Protein AF-A0A2X3IET8-F1 (afdb_monomer_lite)

Radius of gyration: 27.64 Å; chains: 1; bounding box: 83×31×66 Å

InterPro domains:
  IPR013216 Methyltransferase type 11 [PF08241] (2-68)
  IPR029063 S-adenosyl-L-methionine-dependent methyltransferase superfamily [G3DSA:3.40.50.150] (1-79)
  IPR029063 S-adenosyl-L-methionine-dependent methyltransferase superfamily [SSF53335] (2-70)

Sequence (98 aa):
MLEIAAGSFRDIVQLTKRGVEGHGIDFSPESVGMAKKLYPSLQDRFSVMNAFNLEYPDKHFDLTYHNGFWVLFFRRRHSEDGSGTGQNHSRQNDSHGT

pLDDT: mean 83.86, std 20.78, range [38.03, 98.75]

Organism: NCBI:txid158822

Structure (mmCIF, N/CA/C/O backbone):
data_AF-A0A2X3IET8-F1
#
_entry.id   AF-A0A2X3IET8-F1
#
loop_
_atom_site.group_PDB
_atom_site.id
_atom_site.type_symbol
_atom_site.label_atom_id
_atom_site.label_alt_id
_atom_site.label_comp_id
_atom_site.label_asym_id
_atom_site.label_entity_id
_atom_site.label_seq_id
_atom_site.pdbx_PDB_ins_code
_atom_site.Cartn_x
_atom_site.Cartn_y
_atom_site.Cartn_z
_atom_site.occupancy
_atom_site.B_iso_or_equiv
_atom_site.auth_seq_id
_atom_site.auth_comp_id
_atom_site.auth_asym_id
_atom_site.auth_atom_id
_atom_site.pdbx_PDB_model_num
ATOM 1 N N . MET A 1 1 ? -9.703 -4.215 -3.239 1.00 94.81 1 MET A N 1
ATOM 2 C CA . MET A 1 1 ? -8.759 -3.735 -4.285 1.00 94.81 1 MET A CA 1
ATOM 3 C C . MET A 1 1 ? -7.374 -3.526 -3.689 1.00 94.81 1 MET A C 1
ATOM 5 O O . MET A 1 1 ? -7.289 -3.073 -2.552 1.00 94.81 1 MET A O 1
ATOM 9 N N . LEU A 1 2 ? -6.320 -3.798 -4.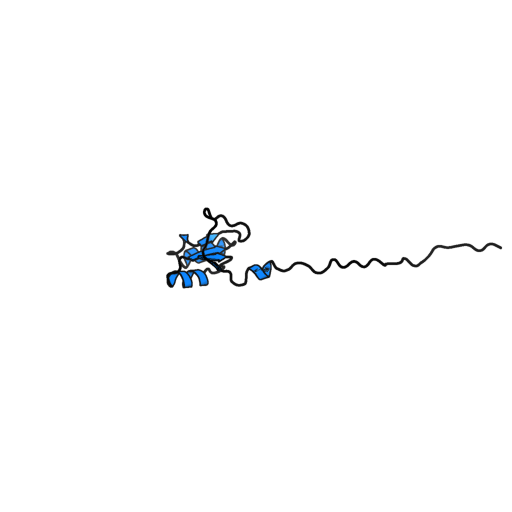462 1.00 97.06 2 LEU A N 1
ATOM 10 C CA . LEU A 1 2 ? -4.924 -3.538 -4.094 1.00 97.06 2 LEU A CA 1
ATOM 11 C C . LEU A 1 2 ? -4.270 -2.503 -5.028 1.00 97.06 2 LEU A C 1
ATOM 13 O O . LEU A 1 2 ? -4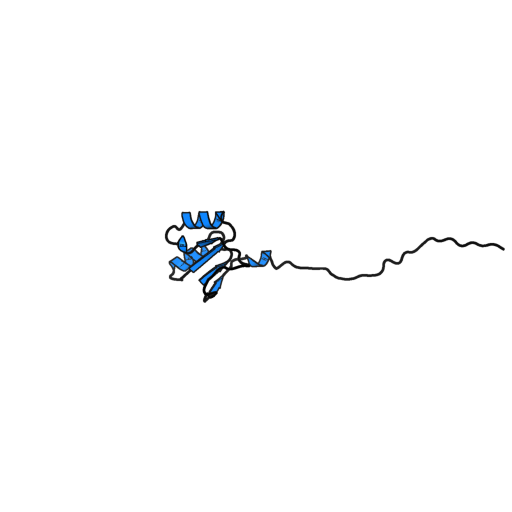.197 -2.731 -6.232 1.00 97.06 2 LEU A O 1
ATOM 17 N N . GLU A 1 3 ? -3.745 -1.405 -4.481 1.00 97.94 3 GLU A N 1
ATOM 18 C CA . GLU A 1 3 ? -2.798 -0.520 -5.174 1.00 97.94 3 GLU A CA 1
ATOM 19 C C . GLU A 1 3 ? -1.358 -1.004 -4.937 1.00 97.94 3 GLU A C 1
ATOM 21 O O . GLU A 1 3 ? -0.877 -1.043 -3.802 1.00 97.94 3 GLU A O 1
ATOM 26 N N . ILE A 1 4 ? -0.671 -1.372 -6.016 1.00 98.00 4 ILE A N 1
ATOM 27 C CA . ILE A 1 4 ? 0.715 -1.840 -6.037 1.00 98.00 4 ILE A CA 1
ATOM 28 C C . ILE A 1 4 ? 1.645 -0.652 -6.293 1.00 98.00 4 ILE A C 1
ATOM 30 O O . ILE A 1 4 ? 1.446 0.086 -7.260 1.00 98.00 4 ILE A O 1
ATOM 34 N N . ALA A 1 5 ? 2.691 -0.529 -5.468 1.00 97.75 5 ALA A N 1
ATOM 35 C CA . ALA A 1 5 ? 3.663 0.567 -5.507 1.00 97.75 5 ALA A CA 1
ATOM 36 C C . ALA A 1 5 ? 2.981 1.942 -5.411 1.00 97.75 5 ALA A C 1
ATOM 38 O O . ALA A 1 5 ? 3.098 2.796 -6.290 1.00 97.75 5 ALA A O 1
ATOM 39 N N . ALA A 1 6 ? 2.222 2.112 -4.328 1.00 98.00 6 ALA A N 1
ATOM 40 C CA . ALA A 1 6 ? 1.319 3.232 -4.100 1.00 98.00 6 ALA A CA 1
ATOM 41 C C . ALA A 1 6 ? 2.032 4.580 -3.887 1.00 98.00 6 ALA A C 1
ATOM 43 O O . ALA A 1 6 ? 1.394 5.635 -3.971 1.00 98.00 6 ALA A O 1
ATOM 44 N N . GLY A 1 7 ? 3.333 4.581 -3.574 1.00 97.50 7 GLY A N 1
ATOM 45 C CA . GLY A 1 7 ? 4.127 5.777 -3.313 1.00 97.50 7 GLY A CA 1
ATOM 46 C C . GLY A 1 7 ? 3.521 6.648 -2.211 1.00 97.50 7 GLY A C 1
ATOM 47 O O . GLY A 1 7 ? 3.735 6.418 -1.028 1.00 97.50 7 GLY A O 1
ATOM 48 N N . SER A 1 8 ? 2.747 7.664 -2.601 1.00 97.12 8 SER A N 1
ATOM 49 C CA . SER A 1 8 ? 2.060 8.582 -1.677 1.00 97.12 8 SER A CA 1
ATOM 50 C C . SER A 1 8 ? 0.761 8.040 -1.068 1.00 97.12 8 SER A C 1
ATOM 52 O O . SER A 1 8 ? 0.214 8.682 -0.172 1.00 97.12 8 SER A O 1
ATOM 54 N N . PHE A 1 9 ? 0.234 6.912 -1.562 1.00 98.31 9 PHE A N 1
ATOM 55 C CA . PHE A 1 9 ? -1.056 6.324 -1.155 1.00 98.31 9 PHE A CA 1
ATOM 56 C C . PHE A 1 9 ? -2.280 7.206 -1.440 1.00 98.31 9 PHE A C 1
ATOM 58 O O . PHE A 1 9 ? -3.398 6.899 -1.023 1.00 98.31 9 PHE A O 1
ATOM 65 N N . ARG A 1 10 ? -2.104 8.315 -2.165 1.00 97.75 10 ARG A N 1
ATOM 66 C CA . ARG A 1 10 ? -3.180 9.266 -2.447 1.00 97.75 10 ARG A CA 1
ATOM 67 C C . ARG A 1 10 ? -4.331 8.612 -3.208 1.00 97.75 10 ARG A C 1
ATOM 69 O O . ARG A 1 10 ? -5.485 8.859 -2.862 1.00 97.75 10 ARG A O 1
ATOM 76 N N . ASP A 1 11 ? -4.035 7.814 -4.230 1.00 97.44 11 ASP A N 1
ATOM 77 C CA . ASP A 1 11 ? -5.056 7.267 -5.123 1.00 97.44 11 ASP A CA 1
ATOM 78 C C . ASP A 1 11 ? -5.923 6.232 -4.374 1.00 97.44 11 ASP A C 1
ATOM 80 O O . ASP A 1 11 ? -7.149 6.397 -4.329 1.00 97.44 11 ASP A O 1
ATOM 84 N N . ILE A 1 12 ? -5.327 5.263 -3.657 1.00 97.81 12 ILE A N 1
ATOM 85 C CA . ILE A 1 12 ? -6.099 4.321 -2.826 1.00 97.81 12 ILE A CA 1
ATOM 86 C C . ILE A 1 12 ? -6.875 5.005 -1.694 1.00 97.81 12 ILE A C 1
ATOM 88 O O . ILE A 1 12 ? -7.996 4.596 -1.383 1.00 97.81 12 ILE A O 1
ATOM 92 N N . VAL A 1 13 ? -6.349 6.082 -1.101 1.00 98.00 13 VAL A N 1
ATOM 93 C CA . VAL A 1 13 ? -7.069 6.862 -0.079 1.00 98.00 13 VAL A CA 1
ATOM 94 C C . VAL A 1 13 ? -8.317 7.514 -0.664 1.00 98.00 13 VAL A C 1
ATOM 96 O O . VAL A 1 13 ? -9.380 7.467 -0.042 1.00 98.00 13 VAL A O 1
ATOM 99 N N . GLN A 1 14 ? -8.220 8.116 -1.852 1.00 97.69 14 GLN A N 1
ATOM 100 C CA . GLN A 1 14 ? -9.373 8.736 -2.510 1.00 97.69 14 GLN A CA 1
ATOM 101 C C . GLN A 1 14 ? -10.432 7.701 -2.894 1.00 97.69 14 GLN A C 1
ATOM 103 O O . GLN A 1 14 ? -11.623 7.961 -2.726 1.00 97.69 14 GLN A O 1
ATOM 108 N N . LEU A 1 15 ? -10.016 6.522 -3.358 1.00 96.62 15 LEU A N 1
ATOM 109 C CA . LEU A 1 15 ? -10.930 5.415 -3.644 1.00 96.62 15 LEU A CA 1
ATOM 110 C C . LEU A 1 15 ? -11.608 4.902 -2.369 1.00 96.62 15 LEU A C 1
ATOM 112 O O . LEU A 1 15 ? -12.828 4.742 -2.341 1.00 96.62 15 LEU A O 1
ATOM 116 N N . THR A 1 16 ? -10.847 4.738 -1.287 1.00 96.81 16 THR A N 1
ATOM 117 C CA . THR A 1 16 ? -11.385 4.267 -0.004 1.00 96.81 16 THR A CA 1
ATOM 118 C C . THR A 1 16 ? -12.409 5.241 0.574 1.00 96.81 16 THR A C 1
ATOM 120 O O . THR A 1 16 ? -13.483 4.836 1.012 1.00 96.81 16 THR A O 1
ATOM 123 N N . LYS A 1 17 ? -12.149 6.551 0.477 1.00 96.00 17 LYS A N 1
ATOM 124 C CA . LYS A 1 17 ? -13.110 7.600 0.866 1.00 96.00 17 LYS A CA 1
ATOM 125 C C . LYS A 1 17 ? -14.413 7.580 0.057 1.00 96.00 17 LYS A C 1
ATOM 127 O O . LYS A 1 17 ? -15.398 8.161 0.499 1.00 96.00 17 LYS A O 1
ATOM 132 N N . ARG A 1 18 ? -14.425 6.933 -1.110 1.00 97.06 18 ARG A N 1
ATOM 133 C CA . ARG A 1 18 ? -15.602 6.768 -1.979 1.00 97.06 18 ARG A CA 1
ATOM 134 C C . ARG A 1 18 ? -16.287 5.407 -1.805 1.00 97.06 18 ARG A C 1
ATOM 136 O O . ARG A 1 18 ? -17.155 5.071 -2.601 1.00 97.06 18 ARG A O 1
ATOM 143 N N . GLY A 1 19 ? -15.918 4.646 -0.774 1.00 97.06 19 GLY A N 1
ATOM 144 C CA . GLY A 1 19 ? -16.568 3.384 -0.412 1.00 97.06 19 GLY A CA 1
ATOM 145 C C . GLY A 1 19 ? -15.911 2.129 -0.987 1.00 97.06 19 GLY A C 1
ATOM 146 O O . GLY A 1 19 ? -16.452 1.043 -0.817 1.00 97.06 19 GLY A O 1
ATOM 147 N N . VAL A 1 20 ? -14.753 2.244 -1.645 1.00 96.56 20 VAL A N 1
ATOM 148 C CA . VAL A 1 20 ? -13.989 1.069 -2.089 1.00 96.56 20 VAL A CA 1
ATOM 149 C C . VAL A 1 20 ? -13.235 0.468 -0.905 1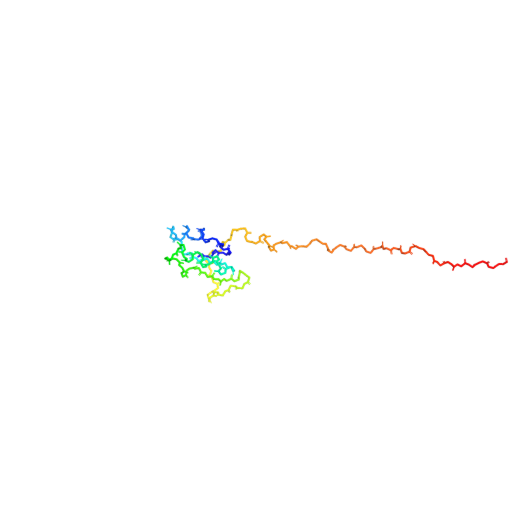.00 96.56 20 VAL A C 1
ATOM 151 O O . VAL A 1 20 ? -12.535 1.176 -0.185 1.00 96.56 20 VAL A O 1
ATOM 154 N N . GLU A 1 21 ? -13.287 -0.850 -0.730 1.00 95.50 21 GLU A N 1
ATOM 155 C CA . GLU A 1 21 ? -12.374 -1.530 0.188 1.00 95.50 21 GLU A CA 1
ATOM 156 C C . GLU A 1 21 ? -10.964 -1.596 -0.425 1.00 95.50 21 GLU A C 1
ATOM 158 O O . GLU A 1 21 ? -10.643 -2.457 -1.252 1.00 95.50 21 GLU A O 1
ATOM 163 N N . GLY A 1 22 ? -10.141 -0.606 -0.077 1.00 95.44 22 GLY A N 1
ATOM 164 C CA . GLY A 1 22 ? -8.808 -0.408 -0.633 1.00 95.44 22 GLY A CA 1
ATOM 165 C C . GLY A 1 22 ? -7.681 -0.802 0.317 1.00 95.44 22 GLY A C 1
ATOM 166 O O . GLY A 1 22 ? -7.735 -0.509 1.512 1.00 95.44 22 GLY A O 1
ATOM 167 N N . HIS A 1 23 ? -6.645 -1.423 -0.243 1.00 96.62 23 HIS A N 1
ATOM 168 C CA . HIS A 1 23 ? -5.346 -1.663 0.384 1.00 96.62 23 HIS A CA 1
ATOM 169 C C . HIS A 1 23 ? -4.246 -1.101 -0.513 1.00 96.62 23 HIS A C 1
ATOM 171 O O . HIS A 1 23 ? -4.370 -1.133 -1.737 1.00 96.62 23 HIS A O 1
ATOM 177 N N . GLY A 1 24 ? -3.181 -0.581 0.088 1.00 97.56 24 GLY A N 1
ATOM 178 C CA . GLY A 1 24 ? -2.025 -0.063 -0.635 1.00 97.56 24 GLY A CA 1
ATOM 179 C C . GLY A 1 24 ? -0.741 -0.704 -0.138 1.00 97.56 24 GLY A C 1
ATOM 180 O O . GLY A 1 24 ? -0.580 -0.931 1.066 1.00 97.56 24 GLY A O 1
ATOM 181 N N . ILE A 1 25 ? 0.189 -0.947 -1.054 1.00 98.38 25 ILE A N 1
ATOM 182 C CA . ILE A 1 25 ? 1.536 -1.394 -0.711 1.00 98.38 25 ILE A CA 1
ATOM 183 C C . ILE A 1 25 ? 2.596 -0.546 -1.384 1.00 98.38 25 ILE A C 1
ATOM 185 O O . ILE A 1 25 ? 2.429 -0.090 -2.514 1.00 98.38 25 ILE A O 1
ATOM 189 N N . ASP A 1 26 ? 3.725 -0.401 -0.707 1.00 98.44 26 ASP A N 1
ATOM 190 C CA . ASP A 1 26 ? 4.941 0.137 -1.299 1.00 98.44 26 ASP A CA 1
ATOM 191 C C . ASP A 1 26 ? 6.158 -0.599 -0.733 1.00 98.44 26 ASP A C 1
ATOM 193 O O . ASP A 1 26 ? 6.120 -1.095 0.393 1.00 98.44 26 ASP A O 1
ATOM 197 N N . PHE A 1 27 ? 7.240 -0.686 -1.506 1.00 97.94 27 PHE A N 1
ATOM 198 C CA . PHE A 1 27 ? 8.479 -1.288 -1.017 1.00 97.94 27 PHE A CA 1
ATOM 199 C C . PHE A 1 27 ? 9.198 -0.370 -0.017 1.00 97.94 27 PHE A C 1
ATOM 201 O O . PHE A 1 27 ? 9.943 -0.858 0.827 1.00 97.94 27 PHE A O 1
ATOM 208 N N . SER A 1 28 ? 8.977 0.949 -0.089 1.00 98.25 28 SER A N 1
ATOM 209 C CA . SER A 1 28 ? 9.607 1.945 0.778 1.00 98.25 28 SER A CA 1
ATOM 210 C C . SER A 1 28 ? 8.927 2.020 2.155 1.00 98.25 28 SER A C 1
ATOM 212 O O . SER A 1 28 ? 7.783 2.485 2.258 1.00 98.25 28 SER A O 1
ATOM 214 N N . PRO A 1 29 ? 9.628 1.660 3.253 1.00 98.50 29 PRO A N 1
ATOM 215 C CA . PRO A 1 29 ? 9.116 1.855 4.609 1.00 98.50 29 PRO A CA 1
ATOM 216 C C . PRO A 1 29 ? 8.854 3.324 4.939 1.00 98.50 29 PRO A C 1
ATOM 218 O O . PRO A 1 29 ? 7.948 3.632 5.710 1.00 98.50 29 PRO A O 1
ATOM 221 N N . GLU A 1 30 ? 9.625 4.232 4.340 1.00 98.50 30 GLU A N 1
ATOM 222 C CA . GLU A 1 30 ? 9.462 5.673 4.508 1.00 98.50 30 GLU A CA 1
ATOM 223 C C . GLU A 1 30 ? 8.130 6.147 3.918 1.00 98.50 30 GLU A C 1
ATOM 225 O O . GLU A 1 30 ? 7.351 6.803 4.611 1.00 98.50 30 GLU A O 1
ATOM 230 N N . SER A 1 31 ? 7.825 5.744 2.681 1.00 98.44 31 SER A N 1
ATOM 231 C CA . SER A 1 31 ? 6.565 6.062 2.001 1.00 98.44 31 SER A CA 1
ATOM 232 C C . SER A 1 31 ? 5.358 5.561 2.795 1.00 98.44 31 SER A C 1
ATOM 234 O O . SER A 1 31 ? 4.431 6.324 3.076 1.00 98.44 31 SER A O 1
ATOM 236 N N . VAL A 1 32 ? 5.401 4.301 3.243 1.00 98.75 32 VAL A N 1
ATOM 237 C CA . VAL A 1 32 ? 4.351 3.712 4.089 1.00 98.75 32 VAL A CA 1
ATOM 238 C C . VAL A 1 32 ? 4.234 4.461 5.416 1.00 98.75 32 VAL A C 1
ATOM 240 O O . VAL A 1 32 ? 3.131 4.801 5.842 1.00 98.75 32 VAL A O 1
ATOM 243 N N . GLY A 1 33 ? 5.357 4.760 6.070 1.00 98.69 33 GLY A N 1
ATOM 244 C CA . GLY A 1 33 ? 5.384 5.493 7.333 1.00 98.69 33 GLY A CA 1
ATOM 245 C C . GLY A 1 33 ? 4.783 6.895 7.216 1.00 98.69 33 GLY A C 1
ATOM 246 O O . GLY A 1 33 ? 4.015 7.310 8.085 1.00 98.69 33 GLY A O 1
ATOM 247 N N . MET A 1 34 ? 5.078 7.615 6.131 1.00 98.56 34 MET A N 1
ATOM 248 C CA . MET A 1 34 ? 4.465 8.912 5.837 1.00 98.56 34 MET A CA 1
ATOM 249 C C . MET A 1 34 ? 2.960 8.783 5.593 1.00 98.56 34 MET A C 1
ATOM 251 O O . MET A 1 34 ? 2.184 9.534 6.182 1.00 98.56 34 MET A O 1
ATOM 255 N N . ALA A 1 35 ? 2.529 7.803 4.796 1.00 98.50 35 ALA A N 1
ATOM 256 C CA . ALA A 1 35 ? 1.114 7.579 4.512 1.00 98.50 35 ALA A CA 1
ATOM 257 C C . ALA A 1 35 ? 0.304 7.245 5.772 1.00 98.50 35 ALA A C 1
ATOM 259 O O . ALA A 1 35 ? -0.771 7.810 5.973 1.00 98.50 35 ALA A O 1
ATOM 260 N N . LYS A 1 36 ? 0.832 6.398 6.667 1.00 98.56 36 LYS A N 1
ATOM 261 C CA . LYS A 1 36 ? 0.184 6.084 7.954 1.00 98.56 36 LYS A CA 1
ATOM 262 C C . LYS A 1 36 ? 0.028 7.319 8.844 1.00 98.56 36 LYS A C 1
ATOM 264 O O . LYS A 1 36 ? -1.009 7.478 9.479 1.00 98.56 36 LYS A O 1
ATOM 269 N N . LYS A 1 37 ? 1.017 8.223 8.856 1.00 98.38 37 LYS A N 1
ATOM 270 C CA . LYS A 1 37 ? 0.929 9.503 9.586 1.00 98.38 37 LYS A CA 1
ATOM 271 C C . LYS A 1 37 ? -0.095 10.459 8.968 1.00 98.38 37 LYS A C 1
ATOM 273 O O . LYS A 1 37 ? -0.809 11.132 9.703 1.00 98.38 37 LYS A O 1
ATOM 278 N N . LEU A 1 38 ? -0.164 10.528 7.637 1.00 98.25 38 LEU A N 1
ATOM 279 C CA . LEU A 1 38 ? -1.091 11.405 6.911 1.00 98.25 38 LEU A CA 1
ATOM 280 C C . LEU A 1 38 ? -2.545 10.919 6.977 1.00 98.25 38 LEU A C 1
ATOM 282 O O . LEU A 1 38 ? -3.467 11.735 7.007 1.00 98.25 38 LEU A O 1
ATOM 286 N N . TYR A 1 39 ? -2.757 9.602 7.002 1.00 97.81 39 TYR A N 1
ATOM 287 C CA . TYR A 1 39 ? -4.081 8.982 6.972 1.00 97.81 39 TYR A CA 1
ATOM 288 C C . TYR A 1 39 ? -4.234 7.950 8.104 1.00 97.81 39 TYR A C 1
ATOM 290 O O . TYR A 1 39 ? -4.376 6.754 7.840 1.00 97.81 39 TYR A O 1
ATOM 298 N N . PRO A 1 40 ? -4.241 8.391 9.377 1.00 97.69 40 PRO A N 1
ATOM 299 C CA . PRO A 1 40 ? -4.198 7.491 10.532 1.00 97.69 40 PRO A CA 1
ATOM 300 C C . PRO A 1 40 ? -5.401 6.544 10.619 1.00 97.69 40 PRO A C 1
ATOM 302 O O . PRO A 1 40 ? -5.255 5.410 11.061 1.00 97.69 40 PRO A O 1
ATOM 305 N N . SER A 1 41 ? -6.580 6.953 10.139 1.00 97.38 41 SER A N 1
ATOM 306 C CA . SER A 1 41 ? -7.771 6.090 10.107 1.00 97.38 41 SER A CA 1
ATOM 307 C C . SER A 1 41 ? -7.689 4.944 9.093 1.00 97.38 41 SER A C 1
ATOM 309 O O . SER A 1 41 ? -8.522 4.044 9.126 1.00 97.38 41 SER A O 1
ATOM 311 N N . LEU A 1 42 ? -6.715 4.977 8.180 1.00 97.69 42 LEU A N 1
ATOM 312 C CA . LEU A 1 42 ? -6.506 3.968 7.140 1.00 97.69 42 LEU A CA 1
ATOM 313 C C . LEU A 1 42 ? -5.165 3.244 7.303 1.00 97.69 42 LEU A C 1
ATOM 315 O O . LEU A 1 42 ? -4.783 2.473 6.429 1.00 97.69 42 LEU A O 1
ATOM 319 N N . GLN A 1 43 ? -4.443 3.469 8.403 1.00 97.69 43 GLN A N 1
ATOM 320 C CA . GLN A 1 43 ? -3.072 2.983 8.566 1.00 97.69 43 GLN A CA 1
ATOM 321 C C . GLN A 1 43 ? -2.930 1.456 8.451 1.00 97.69 43 GLN A C 1
ATOM 323 O O . GLN A 1 43 ? -1.910 0.976 7.955 1.00 97.69 43 GLN A O 1
ATOM 328 N N . ASP A 1 44 ? -3.955 0.701 8.852 1.00 96.88 44 ASP A N 1
ATOM 329 C CA . ASP A 1 44 ? -3.973 -0.769 8.792 1.00 96.88 44 ASP A CA 1
ATOM 330 C C . ASP A 1 44 ? -4.159 -1.301 7.364 1.00 96.88 44 ASP A C 1
ATOM 332 O O . ASP A 1 44 ? -3.978 -2.485 7.095 1.00 96.88 44 ASP A O 1
ATOM 336 N N . ARG A 1 45 ? -4.489 -0.415 6.419 1.00 96.06 45 ARG A N 1
ATOM 337 C CA . ARG A 1 45 ? -4.638 -0.731 4.995 1.00 96.06 45 ARG A CA 1
ATOM 338 C C . ARG A 1 45 ? -3.346 -0.524 4.210 1.00 96.06 45 ARG A C 1
ATOM 340 O O . ARG A 1 45 ? -3.323 -0.815 3.014 1.00 96.06 45 ARG A O 1
ATOM 347 N N . PHE A 1 46 ? -2.293 -0.014 4.853 1.00 98.06 46 PHE A N 1
ATOM 348 C CA . PHE A 1 46 ? -1.007 0.275 4.221 1.00 98.06 46 PHE A CA 1
ATOM 349 C C . PHE A 1 46 ? 0.081 -0.649 4.754 1.00 98.06 46 PHE A C 1
ATOM 351 O O . PHE A 1 46 ? 0.332 -0.702 5.965 1.00 98.06 46 PHE A O 1
ATOM 358 N N . SER A 1 47 ? 0.784 -1.311 3.843 1.00 97.75 47 SER A N 1
ATOM 359 C CA . SER A 1 47 ? 1.824 -2.274 4.202 1.00 97.75 47 SER A CA 1
ATOM 360 C C . SER A 1 47 ? 3.095 -2.067 3.392 1.00 97.75 47 SER A C 1
ATOM 362 O O . SER A 1 47 ? 3.053 -1.715 2.214 1.00 97.75 47 SER A O 1
ATOM 364 N N . VAL A 1 48 ? 4.236 -2.312 4.036 1.00 98.31 48 VAL A N 1
ATOM 365 C CA . VAL A 1 48 ? 5.518 -2.434 3.337 1.00 98.31 48 VAL A CA 1
ATOM 366 C C . VAL A 1 48 ? 5.556 -3.812 2.696 1.00 98.31 48 VAL A C 1
ATOM 368 O O . VAL A 1 48 ? 5.511 -4.802 3.421 1.00 98.31 48 VAL A O 1
ATOM 371 N N . MET A 1 49 ? 5.614 -3.890 1.367 1.00 97.19 49 MET A N 1
ATOM 372 C CA . MET A 1 49 ? 5.693 -5.168 0.652 1.00 97.19 49 MET A CA 1
ATOM 373 C C . MET A 1 49 ? 6.458 -5.040 -0.664 1.00 97.19 49 MET A C 1
ATOM 375 O O . MET A 1 49 ? 6.457 -4.000 -1.322 1.00 97.19 49 MET A O 1
ATOM 379 N N . ASN A 1 50 ? 7.076 -6.144 -1.078 1.00 96.25 50 ASN A N 1
ATOM 380 C CA . ASN A 1 50 ? 7.667 -6.274 -2.401 1.00 96.25 50 ASN A CA 1
ATOM 381 C C . ASN A 1 50 ? 6.584 -6.657 -3.419 1.00 96.25 50 ASN A C 1
ATOM 383 O O . ASN A 1 50 ? 5.990 -7.725 -3.320 1.00 96.25 50 ASN A O 1
ATOM 387 N N . ALA A 1 51 ? 6.378 -5.829 -4.444 1.00 95.50 51 ALA A N 1
ATOM 388 C CA . ALA A 1 51 ? 5.409 -6.090 -5.510 1.00 95.50 51 ALA A CA 1
ATOM 389 C C . ALA A 1 51 ? 5.653 -7.403 -6.289 1.00 95.50 51 ALA A C 1
ATOM 391 O O . ALA A 1 51 ? 4.728 -7.924 -6.904 1.00 95.50 51 ALA A O 1
ATOM 392 N N . PHE A 1 52 ? 6.877 -7.945 -6.258 1.00 94.06 52 PHE A N 1
ATOM 393 C CA . PHE A 1 52 ? 7.234 -9.233 -6.868 1.00 94.06 52 PHE A CA 1
ATOM 394 C C . PHE A 1 52 ? 7.062 -10.434 -5.927 1.00 94.06 52 PHE A C 1
ATOM 396 O O . PHE A 1 52 ? 7.193 -11.572 -6.370 1.00 94.06 52 PHE A O 1
ATOM 403 N N . ASN A 1 53 ? 6.797 -10.199 -4.641 1.00 93.50 53 ASN A N 1
ATOM 404 C CA . ASN A 1 53 ? 6.601 -11.235 -3.632 1.00 93.50 53 ASN A CA 1
ATOM 405 C C . ASN A 1 53 ? 5.537 -10.777 -2.627 1.00 93.50 53 ASN A C 1
ATOM 407 O O . ASN A 1 53 ? 5.858 -10.288 -1.545 1.00 93.50 53 ASN A O 1
ATOM 411 N N . LEU A 1 54 ? 4.269 -10.881 -3.030 1.00 91.94 54 LEU A N 1
ATOM 412 C CA . LEU A 1 54 ? 3.135 -10.470 -2.208 1.00 91.94 54 LEU A CA 1
ATOM 413 C C . LEU A 1 54 ? 2.818 -11.518 -1.136 1.00 91.94 54 LEU A C 1
ATOM 415 O O . LEU A 1 54 ? 2.642 -12.697 -1.441 1.00 91.94 54 LEU A O 1
ATOM 419 N N . GLU A 1 55 ? 2.668 -11.065 0.105 1.00 89.12 55 GLU A N 1
ATOM 420 C CA . GLU A 1 55 ? 2.446 -11.913 1.284 1.00 89.12 55 GLU A CA 1
ATOM 421 C C . GLU A 1 55 ? 0.989 -11.826 1.769 1.00 89.12 55 GLU A C 1
ATOM 423 O O . GLU A 1 55 ? 0.714 -11.558 2.937 1.00 89.12 55 GLU A O 1
ATOM 428 N N . TYR A 1 56 ? 0.031 -12.027 0.856 1.00 87.31 56 TYR A N 1
ATOM 429 C CA . TYR A 1 56 ? -1.394 -12.074 1.202 1.00 87.31 56 TYR A CA 1
ATOM 430 C C . TYR A 1 56 ? -1.854 -13.512 1.492 1.00 87.31 56 TYR A C 1
ATOM 432 O O . TYR A 1 56 ? -1.606 -14.392 0.660 1.00 87.31 56 TYR A O 1
ATOM 440 N N . PRO A 1 57 ? -2.536 -13.772 2.628 1.00 78.38 57 PRO A N 1
ATOM 441 C CA . PRO A 1 57 ? -2.927 -15.127 3.031 1.00 78.38 57 PRO A CA 1
ATOM 442 C C . PRO A 1 57 ? -3.880 -15.824 2.052 1.00 78.38 57 PRO A C 1
ATOM 444 O O . PRO A 1 57 ? -3.751 -17.020 1.805 1.00 78.38 57 PRO A O 1
ATOM 447 N N . ASP A 1 58 ? -4.826 -15.073 1.493 1.00 82.44 58 ASP A N 1
ATOM 448 C CA . ASP A 1 58 ? -5.876 -15.546 0.585 1.00 82.44 58 ASP A CA 1
ATOM 449 C C . ASP A 1 58 ? -5.498 -15.427 -0.903 1.00 82.44 58 ASP A C 1
ATOM 451 O O . ASP A 1 58 ? -6.172 -15.999 -1.759 1.00 82.44 58 ASP A O 1
ATOM 455 N N . LYS A 1 59 ? -4.400 -14.717 -1.211 1.00 76.75 59 LYS A N 1
ATOM 456 C CA . LYS A 1 59 ? -3.877 -14.442 -2.561 1.00 76.75 59 LYS A CA 1
ATOM 457 C C . LYS A 1 59 ? -4.926 -13.886 -3.539 1.00 76.75 59 LYS A C 1
ATOM 459 O O . LYS A 1 59 ? -4.777 -14.075 -4.747 1.00 76.75 59 LYS A O 1
ATOM 464 N N . HIS A 1 60 ? -5.959 -13.197 -3.054 1.00 88.00 60 HIS A N 1
ATOM 465 C CA . HIS A 1 60 ? -7.064 -12.736 -3.894 1.00 88.00 60 HIS A CA 1
ATOM 466 C C . HIS A 1 60 ? -7.392 -11.254 -3.678 1.00 88.00 60 HIS A C 1
ATOM 468 O O . HIS A 1 60 ? -7.541 -10.786 -2.557 1.00 88.00 60 HIS A O 1
ATOM 474 N N . PHE A 1 61 ? -7.569 -10.528 -4.783 1.00 93.25 61 PHE A N 1
ATOM 475 C CA . PHE A 1 61 ? -8.183 -9.202 -4.827 1.00 93.25 61 PHE A CA 1
ATOM 476 C C . PHE A 1 61 ? -9.045 -9.114 -6.084 1.00 93.25 61 PHE A C 1
ATOM 478 O O . PHE A 1 61 ? -8.597 -9.533 -7.148 1.00 93.25 61 PHE A O 1
ATOM 485 N N . ASP A 1 62 ? -10.219 -8.485 -5.997 1.00 94.31 62 ASP A N 1
ATOM 486 C CA . ASP A 1 62 ? -11.100 -8.307 -7.167 1.00 94.31 62 ASP A CA 1
ATOM 487 C C . ASP A 1 62 ? -10.463 -7.434 -8.259 1.00 94.31 62 ASP A C 1
ATOM 489 O O . ASP A 1 62 ? -10.758 -7.572 -9.444 1.00 94.31 62 ASP A O 1
ATOM 493 N N . LEU A 1 63 ? -9.587 -6.509 -7.852 1.00 95.25 63 LEU A N 1
ATOM 494 C CA . LEU A 1 63 ? -8.835 -5.634 -8.742 1.00 95.25 63 LEU A CA 1
ATOM 495 C C . LEU A 1 63 ? -7.475 -5.295 -8.133 1.00 95.25 63 LEU A C 1
ATOM 497 O O . LEU A 1 63 ? -7.382 -4.963 -6.943 1.00 95.25 63 LEU A O 1
ATOM 501 N N . THR A 1 64 ? -6.450 -5.293 -8.982 1.00 95.25 64 THR A N 1
ATOM 502 C CA . THR A 1 64 ? -5.158 -4.665 -8.707 1.00 95.25 64 THR A CA 1
ATOM 503 C C . THR A 1 64 ? -4.971 -3.435 -9.597 1.00 95.25 64 THR A C 1
ATOM 505 O O . THR A 1 64 ? -5.401 -3.400 -10.749 1.00 95.25 64 THR A O 1
ATOM 508 N N . TYR A 1 65 ? -4.350 -2.398 -9.047 1.00 94.75 65 TYR A N 1
ATOM 509 C CA . TYR A 1 65 ? -4.057 -1.137 -9.722 1.00 94.75 65 TYR A CA 1
ATOM 510 C C . TYR A 1 65 ? -2.600 -0.760 -9.467 1.00 94.75 65 TYR A C 1
ATOM 512 O O . TYR A 1 65 ? -2.052 -1.054 -8.410 1.00 94.75 65 TYR A O 1
ATOM 520 N N . HIS A 1 66 ? -1.966 -0.104 -10.429 1.00 96.44 66 HIS A N 1
ATOM 521 C CA . HIS A 1 66 ? -0.668 0.531 -10.255 1.00 96.44 66 HIS A CA 1
ATOM 522 C C . HIS A 1 66 ? -0.620 1.770 -11.150 1.00 96.44 66 HIS A C 1
ATOM 524 O O . HIS A 1 66 ? -1.200 1.778 -12.238 1.00 96.44 66 HIS A O 1
ATOM 530 N N . ASN A 1 67 ? 0.130 2.789 -10.742 1.00 94.88 67 ASN A N 1
ATOM 531 C CA . ASN A 1 67 ? 0.345 3.979 -11.558 1.00 94.88 67 ASN A CA 1
ATOM 532 C C . ASN A 1 67 ? 1.817 4.077 -11.960 1.00 94.88 67 ASN A C 1
ATOM 534 O O . ASN A 1 67 ? 2.679 4.384 -11.144 1.00 94.88 67 ASN A O 1
ATOM 538 N N . GLY A 1 68 ? 2.131 3.735 -13.211 1.00 92.62 68 GLY A N 1
ATOM 539 C CA . GLY A 1 68 ? 3.485 3.873 -13.762 1.00 92.62 68 GLY A CA 1
ATOM 540 C C . GLY A 1 68 ? 4.544 2.893 -13.234 1.00 92.62 68 GLY A C 1
ATOM 541 O O . GLY A 1 68 ? 5.639 2.871 -13.775 1.00 92.62 68 GLY A O 1
ATOM 542 N N . PHE A 1 69 ? 4.248 2.041 -12.247 1.00 95.06 69 PHE A N 1
ATOM 543 C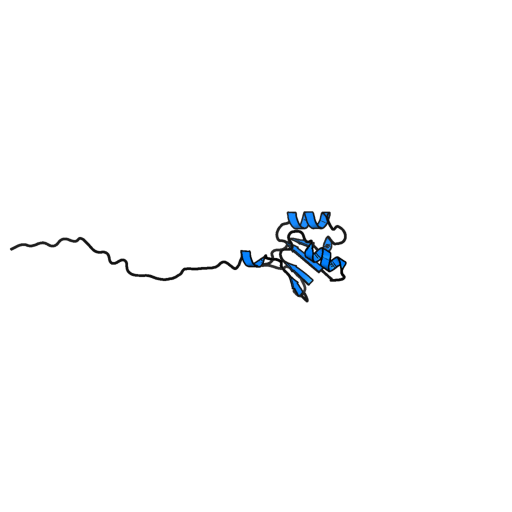 CA . PHE A 1 69 ? 5.244 1.148 -11.633 1.00 95.06 69 PHE A CA 1
ATOM 544 C C . PHE A 1 69 ? 5.953 0.191 -12.609 1.00 95.06 69 PHE A C 1
ATOM 546 O O . PHE A 1 69 ? 7.183 0.146 -12.660 1.00 95.06 69 PHE A O 1
ATOM 553 N N . TRP A 1 70 ? 5.205 -0.568 -13.416 1.00 93.44 70 TRP A N 1
ATOM 554 C CA . TRP A 1 70 ? 5.808 -1.650 -14.204 1.00 93.44 70 TRP A CA 1
ATOM 555 C C . TRP A 1 70 ? 6.742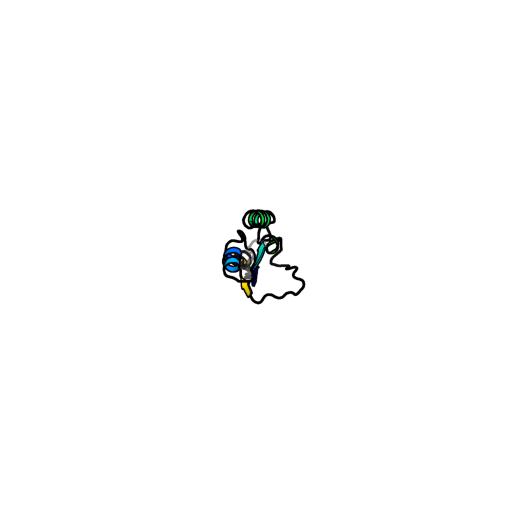 -1.182 -15.327 1.00 93.44 70 TRP A C 1
ATOM 557 O O . TRP A 1 70 ? 7.607 -1.947 -15.754 1.00 93.44 70 TRP A O 1
ATOM 567 N N . VAL A 1 71 ? 6.640 0.078 -15.774 1.00 92.00 71 VAL A N 1
ATOM 568 C CA . VAL A 1 71 ? 7.535 0.627 -16.812 1.00 92.00 71 VAL A CA 1
ATOM 569 C C . VAL A 1 71 ? 9.009 0.566 -16.393 1.00 92.00 71 VAL A C 1
ATOM 571 O O . VAL A 1 71 ? 9.888 0.434 -17.241 1.00 92.00 71 VAL A O 1
ATOM 574 N N . LEU A 1 72 ? 9.279 0.583 -15.084 1.00 89.19 72 LEU A N 1
ATOM 575 C CA . LEU A 1 72 ? 10.622 0.498 -14.511 1.00 89.19 72 LEU A CA 1
ATOM 576 C C . LEU A 1 72 ? 11.273 -0.880 -14.714 1.00 89.19 72 LEU A C 1
ATOM 578 O O . LEU A 1 72 ? 12.495 -0.997 -14.656 1.00 89.19 72 LEU A O 1
ATOM 582 N N . PHE A 1 73 ? 10.473 -1.918 -14.978 1.00 88.94 73 PHE A N 1
ATOM 583 C CA . PHE A 1 73 ? 10.926 -3.310 -15.061 1.00 88.94 73 PHE A CA 1
ATOM 584 C C . PHE A 1 73 ? 10.784 -3.915 -16.459 1.00 88.94 73 PHE A C 1
ATOM 586 O O . PHE A 1 73 ? 11.412 -4.931 -16.752 1.00 88.94 73 PHE A O 1
ATOM 593 N N . PHE A 1 74 ? 10.030 -3.273 -17.355 1.00 80.56 74 PHE A N 1
ATOM 594 C CA . PHE A 1 74 ? 9.843 -3.742 -18.730 1.00 80.56 74 PHE A CA 1
ATOM 595 C C . PHE A 1 74 ? 11.004 -3.425 -19.686 1.00 80.56 74 PHE A C 1
ATOM 597 O O . PHE A 1 74 ? 10.886 -3.632 -20.892 1.00 80.56 74 PHE A O 1
ATOM 604 N N . ARG A 1 75 ? 12.169 -2.997 -19.180 1.00 67.06 75 ARG A N 1
ATOM 605 C CA . ARG A 1 75 ? 13.365 -2.793 -20.010 1.00 67.06 75 ARG A CA 1
ATOM 606 C C . ARG A 1 75 ? 14.307 -4.007 -19.987 1.00 67.06 75 ARG A C 1
ATOM 608 O O . ARG A 1 75 ? 15.221 -4.085 -19.171 1.00 67.06 75 ARG A O 1
ATOM 615 N N . ARG A 1 76 ? 14.113 -4.931 -20.937 1.00 64.31 76 ARG A N 1
ATOM 616 C CA . ARG A 1 76 ? 15.069 -5.967 -21.408 1.00 64.31 76 ARG A CA 1
ATOM 617 C C . ARG A 1 76 ? 14.742 -6.283 -22.874 1.00 64.31 76 ARG A C 1
ATOM 619 O O . ARG A 1 76 ? 13.566 -6.342 -23.189 1.00 64.31 76 ARG A O 1
ATOM 626 N N . ARG A 1 77 ? 15.641 -6.560 -23.820 1.00 56.00 77 ARG A N 1
ATOM 627 C CA . ARG A 1 77 ?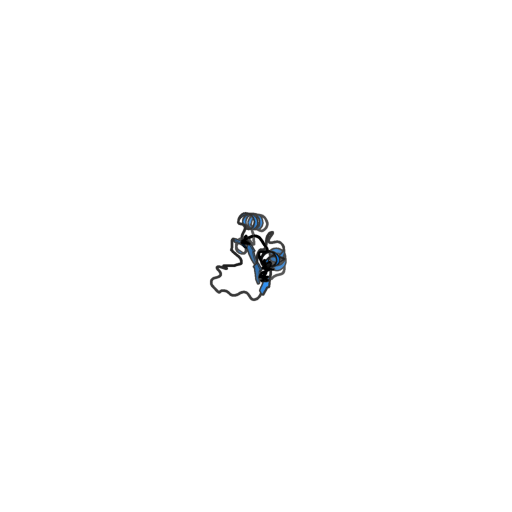 17.087 -6.378 -24.058 1.00 56.00 77 ARG A CA 1
ATOM 628 C C . ARG A 1 77 ? 17.172 -6.275 -25.598 1.00 56.00 77 ARG A C 1
ATOM 630 O O . ARG A 1 77 ? 16.643 -7.152 -26.265 1.00 56.00 77 ARG A O 1
ATOM 637 N N . HIS A 1 78 ? 17.862 -5.284 -26.151 1.00 52.28 78 HIS A N 1
ATOM 638 C CA . HIS A 1 78 ? 18.591 -5.448 -27.419 1.00 52.28 78 HIS A CA 1
ATOM 639 C C . HIS A 1 78 ? 20.069 -5.369 -27.001 1.00 52.28 78 HIS A C 1
ATOM 641 O O . HIS A 1 78 ? 20.407 -4.484 -26.219 1.00 52.28 78 HIS A O 1
ATOM 647 N N . SER A 1 79 ? 20.975 -6.288 -27.324 1.00 51.44 79 SER A N 1
ATOM 648 C CA . SER A 1 79 ? 21.090 -7.170 -28.486 1.00 51.44 79 SER A CA 1
ATOM 649 C C . SER A 1 79 ? 21.856 -8.452 -28.118 1.00 51.44 79 SER A C 1
ATOM 651 O O . SER A 1 79 ? 22.974 -8.373 -27.611 1.00 51.44 79 SER A O 1
ATOM 653 N N . GLU A 1 80 ? 21.297 -9.616 -28.434 1.00 57.28 80 GLU A N 1
ATOM 654 C CA . GLU A 1 80 ? 22.095 -10.721 -28.970 1.00 57.28 80 GLU A CA 1
ATOM 655 C C . GLU A 1 80 ? 21.814 -10.724 -30.472 1.00 57.28 80 GLU A C 1
ATOM 657 O O . GLU A 1 80 ? 20.847 -11.329 -30.910 1.00 57.28 80 GLU A O 1
ATOM 662 N N . ASP A 1 81 ? 22.616 -9.985 -31.239 1.00 55.47 81 ASP A N 1
ATOM 663 C CA . ASP A 1 81 ? 22.744 -10.222 -32.675 1.00 55.47 81 ASP A CA 1
ATOM 664 C C . ASP A 1 81 ? 24.197 -10.593 -32.931 1.00 55.47 81 ASP A C 1
ATOM 666 O O . ASP A 1 81 ? 25.127 -9.806 -32.730 1.00 55.47 81 ASP A O 1
ATOM 670 N N . GLY A 1 82 ? 24.381 -11.854 -33.308 1.00 55.88 82 GLY A N 1
ATOM 671 C CA . GLY A 1 82 ? 25.653 -12.369 -33.753 1.00 55.88 82 GLY A CA 1
ATOM 672 C C . GLY A 1 82 ? 26.107 -11.656 -35.021 1.00 55.88 82 GLY A C 1
ATOM 673 O O . GLY A 1 82 ? 25.379 -11.554 -36.001 1.00 55.88 82 GLY A O 1
ATOM 674 N N . SER A 1 83 ? 27.366 -11.239 -35.027 1.00 47.00 83 SER A N 1
ATOM 675 C CA . SER A 1 83 ? 28.151 -11.190 -36.253 1.00 47.00 83 SER A CA 1
ATOM 676 C C . SER A 1 83 ? 29.523 -11.779 -35.958 1.00 47.00 83 SER A C 1
ATOM 678 O O . SER A 1 83 ? 30.442 -11.134 -35.459 1.00 47.00 83 SER A O 1
ATOM 680 N N . GLY A 1 84 ? 29.648 -13.070 -36.258 1.00 49.31 84 GLY A N 1
ATOM 681 C CA . GLY A 1 84 ? 30.928 -13.578 -36.708 1.00 49.31 84 GLY A CA 1
ATOM 682 C C . GLY A 1 84 ? 31.274 -12.871 -38.015 1.00 49.31 84 GLY A C 1
ATOM 683 O O . GLY A 1 84 ? 30.439 -12.839 -38.908 1.00 49.31 84 GLY A O 1
ATOM 684 N N . THR A 1 85 ? 32.461 -12.270 -38.065 1.00 45.84 85 THR A N 1
ATOM 685 C CA . THR A 1 85 ? 33.431 -12.233 -39.177 1.00 45.84 85 THR A CA 1
ATOM 686 C C . THR A 1 85 ? 34.410 -11.092 -38.904 1.00 45.84 85 THR A C 1
ATOM 688 O O . THR A 1 85 ? 34.287 -9.997 -39.442 1.00 45.84 85 THR A O 1
ATOM 691 N N . GLY A 1 86 ? 35.406 -11.354 -38.060 1.00 38.03 86 GLY A N 1
ATOM 692 C CA . GLY A 1 86 ? 36.671 -10.628 -38.086 1.00 38.03 86 GLY A CA 1
ATOM 693 C C . GLY A 1 86 ? 37.713 -11.543 -38.712 1.00 38.03 86 GLY A C 1
ATOM 694 O O . GLY A 1 86 ? 38.403 -12.262 -37.996 1.00 38.03 86 GLY A O 1
ATOM 695 N N . GLN A 1 87 ? 37.769 -11.595 -40.045 1.00 45.00 87 GLN A N 1
ATOM 696 C CA . GLN A 1 87 ? 38.888 -12.225 -40.741 1.00 45.00 87 GLN A CA 1
ATOM 697 C C . GLN A 1 87 ? 40.169 -11.463 -40.384 1.00 45.00 87 GLN A C 1
ATOM 699 O O . GLN A 1 87 ? 40.326 -10.291 -40.721 1.00 45.00 87 GLN A O 1
ATOM 704 N N . ASN A 1 88 ? 41.086 -12.149 -39.702 1.00 44.00 88 ASN A N 1
ATOM 705 C CA . ASN A 1 88 ? 42.477 -11.737 -39.566 1.00 44.00 88 ASN A CA 1
ATOM 706 C C . ASN A 1 88 ? 43.160 -11.831 -40.943 1.00 44.00 88 ASN A C 1
ATOM 708 O O . ASN A 1 88 ? 43.624 -12.894 -41.347 1.00 44.00 88 ASN A O 1
ATOM 712 N N . HIS A 1 89 ? 43.258 -10.710 -41.649 1.00 38.81 89 HIS A N 1
ATOM 713 C CA . HIS A 1 89 ? 44.362 -10.438 -42.572 1.00 38.81 89 HIS A CA 1
ATOM 714 C C . HIS A 1 89 ? 45.314 -9.498 -41.814 1.00 38.81 89 HIS A C 1
ATOM 716 O O . HIS A 1 89 ? 44.868 -8.505 -41.261 1.00 38.81 89 HIS A O 1
ATOM 722 N N . SER A 1 90 ? 46.626 -9.673 -41.713 1.00 42.09 90 SER A N 1
ATOM 723 C CA . SER A 1 90 ? 47.606 -10.424 -42.492 1.00 42.09 90 SER A CA 1
ATOM 724 C C . SER A 1 90 ? 48.955 -10.312 -41.754 1.00 42.09 90 SER A C 1
ATOM 726 O O . SER A 1 90 ? 49.195 -9.282 -41.123 1.00 42.09 90 SER A O 1
ATOM 728 N N . ARG A 1 91 ? 49.816 -11.342 -41.854 1.00 40.94 91 ARG A N 1
ATOM 729 C CA . ARG A 1 91 ? 51.302 -11.302 -41.957 1.00 40.94 91 ARG A CA 1
ATOM 730 C C . ARG A 1 91 ? 51.951 -12.568 -41.371 1.00 40.94 91 ARG A C 1
ATOM 732 O O . ARG A 1 91 ? 52.297 -12.609 -40.198 1.00 40.94 91 ARG A O 1
ATOM 739 N N . GLN A 1 92 ? 52.184 -13.550 -42.237 1.00 41.84 92 GLN A N 1
ATOM 740 C CA . GLN A 1 92 ? 53.306 -14.502 -42.201 1.00 41.84 92 GLN A CA 1
ATOM 741 C C . GLN A 1 92 ? 53.719 -14.653 -43.678 1.00 41.84 92 GLN A C 1
ATOM 743 O O . GLN A 1 92 ? 52.859 -14.911 -44.512 1.00 41.84 92 GLN A O 1
ATOM 748 N N . ASN A 1 93 ? 54.836 -14.058 -44.106 1.00 45.09 93 ASN A N 1
ATOM 749 C CA . ASN A 1 93 ? 56.191 -14.626 -44.149 1.00 45.09 93 ASN A CA 1
ATOM 750 C C . ASN A 1 93 ? 56.260 -15.990 -44.842 1.00 45.09 93 ASN A C 1
ATOM 752 O O . ASN A 1 93 ? 56.086 -16.997 -44.177 1.00 45.09 93 ASN A O 1
ATOM 756 N N . ASP A 1 94 ? 56.613 -15.967 -46.131 1.00 44.12 94 ASP A N 1
ATOM 757 C CA . ASP A 1 94 ? 57.302 -17.038 -46.861 1.00 44.12 94 ASP A CA 1
ATOM 758 C C . ASP A 1 94 ? 58.103 -16.377 -48.001 1.00 44.12 94 ASP A C 1
ATOM 760 O O . ASP A 1 94 ? 57.555 -15.637 -48.813 1.00 44.12 94 ASP A O 1
ATOM 764 N N . SER A 1 95 ? 59.431 -16.295 -47.894 1.00 47.41 95 SER A N 1
ATOM 765 C CA . SER A 1 95 ? 60.402 -17.312 -48.326 1.00 47.41 95 SER A CA 1
ATOM 766 C C . SER A 1 95 ? 60.372 -17.528 -49.851 1.00 47.41 95 SER A C 1
ATOM 768 O O . SER A 1 95 ? 59.486 -18.166 -50.402 1.00 47.41 95 SER A O 1
ATOM 770 N N . HIS A 1 96 ? 61.350 -16.951 -50.558 1.00 46.59 96 HIS A N 1
ATOM 771 C CA . HIS A 1 96 ? 61.718 -17.350 -51.919 1.00 46.59 96 HIS A CA 1
ATOM 772 C C . HIS A 1 96 ? 63.227 -17.573 -51.940 1.00 46.59 96 HIS A C 1
ATOM 774 O O . HIS A 1 96 ? 64.012 -16.628 -51.899 1.00 46.59 96 HIS A O 1
ATOM 780 N N . GLY A 1 97 ? 63.603 -18.848 -51.957 1.00 41.12 97 GLY A N 1
ATOM 781 C CA . GLY A 1 97 ? 64.863 -19.294 -52.518 1.00 41.12 97 GLY A CA 1
ATOM 782 C C . GLY A 1 97 ? 64.600 -19.822 -53.922 1.00 41.12 97 GLY A C 1
ATOM 783 O O . GLY A 1 97 ? 63.726 -20.668 -54.086 1.00 41.12 97 GLY A O 1
ATOM 784 N N . THR A 1 98 ? 65.361 -19.308 -54.881 1.00 50.94 98 THR A N 1
ATOM 785 C CA . THR A 1 98 ? 65.997 -20.019 -56.003 1.00 50.94 98 THR A CA 1
ATOM 786 C C . THR A 1 98 ? 67.097 -19.117 -56.526 1.00 50.94 98 THR A C 1
ATOM 788 O O . THR A 1 98 ? 66.770 -17.937 -56.792 1.00 50.94 98 THR A O 1
#

Secondary structure (DSSP, 8-state):
-EEES-TT-HHHHHHHHTT---EEEES-HHHHHHHHHH-GGGGGGEEE-BTTB---SS---S-EE-SSGGGGT-------------------------

Foldseek 3Di:
DEEEQCQQVVVQVVVVVVPDPYAYEHLDPVSLVNNCVVCVVCNVRYDNDDPVDDDDPVPDDPDYDYDPPCVVPPDDDDDPDDDDDPDDDDDDDDDDDD